Protein AF-A0A174TNK3-F1 (afdb_monomer)

Sequence (63 aa):
MRLYHVEEKEAVKMMADTDKRRMTNYSFYTDQKWGKASNYTLCLNSSQLGYDRCEKIIVECSK

Solvent-accessible surface area (backbone atoms only — not comparable to full-atom values): 4021 Å² total; per-residue (Å²): 131,77,91,77,82,64,54,71,72,56,48,55,49,51,51,52,54,50,52,51,51,51,32,54,54,43,27,73,78,64,79,43,69,61,90,44,64,91,80,46,97,75,86,83,62,48,92,82,57,35,64,74,48,51,52,50,55,52,54,73,70,49,129

Secondary structure (DSSP, 8-state):
--SS---HHHHHHHHHHHHHHHHHHHHHHHSS-TT-GGGSS----HHHH-HHHHHHHHHHH--

pLDDT: mean 93.79, std 9.24, range [49.78, 98.12]

Radius of gyration: 15.15 Å; Cα contacts (8 Å, |Δi|>4): 23; chains: 1; bounding box: 32×31×36 Å

Structure (mmCIF, N/CA/C/O backbone):
data_AF-A0A174TNK3-F1
#
_entry.id   AF-A0A174TNK3-F1
#
loop_
_atom_site.group_PDB
_atom_site.id
_atom_site.type_symbol
_atom_site.label_atom_id
_atom_site.label_alt_id
_atom_site.label_comp_id
_atom_site.label_asym_id
_atom_site.label_entity_id
_atom_site.label_seq_id
_atom_site.pdbx_PDB_ins_code
_atom_site.Cartn_x
_atom_site.Cartn_y
_atom_site.Cartn_z
_atom_site.occupancy
_atom_site.B_iso_or_equiv
_atom_site.auth_seq_id
_atom_site.auth_comp_id
_atom_site.auth_asym_id
_atom_site.auth_atom_id
_atom_site.pdbx_PDB_model_num
ATOM 1 N N . MET A 1 1 ? -2.342 -8.219 -19.135 1.00 49.78 1 MET A N 1
ATOM 2 C CA . MET A 1 1 ? -2.442 -6.918 -19.836 1.00 49.78 1 MET A CA 1
ATOM 3 C C . MET A 1 1 ? -1.417 -5.970 -19.213 1.00 49.78 1 MET A C 1
ATOM 5 O O . MET A 1 1 ? -1.413 -5.867 -17.993 1.00 49.78 1 MET A O 1
ATOM 9 N N . ARG A 1 2 ? -0.497 -5.356 -19.980 1.00 57.94 2 ARG A N 1
ATOM 10 C CA . ARG A 1 2 ? 0.443 -4.354 -19.426 1.00 57.94 2 ARG A CA 1
ATOM 11 C C . ARG A 1 2 ? -0.305 -3.026 -19.295 1.00 57.94 2 ARG A C 1
ATOM 13 O O . ARG A 1 2 ? -0.652 -2.445 -20.311 1.00 57.94 2 ARG A O 1
ATOM 20 N N . LEU A 1 3 ? -0.563 -2.573 -18.068 1.00 71.56 3 LEU A N 1
ATOM 21 C CA . LEU A 1 3 ? -1.416 -1.404 -17.799 1.00 71.56 3 LEU A CA 1
ATOM 22 C C . LEU A 1 3 ? -0.797 -0.071 -18.271 1.00 71.56 3 LEU A C 1
ATOM 24 O O . LEU A 1 3 ? -1.519 0.845 -18.638 1.00 71.56 3 LEU A O 1
ATOM 28 N N . TYR A 1 4 ? 0.538 0.022 -18.266 1.00 80.62 4 TYR A N 1
ATOM 29 C CA . TYR A 1 4 ? 1.274 1.274 -18.493 1.00 80.62 4 TYR A CA 1
ATOM 30 C C . TYR A 1 4 ? 2.187 1.262 -19.728 1.00 80.62 4 TYR A C 1
ATOM 32 O O . TYR A 1 4 ? 2.851 2.256 -19.984 1.00 80.62 4 TYR A O 1
ATOM 40 N N . HIS A 1 5 ? 2.242 0.159 -20.488 1.00 86.94 5 HIS A N 1
ATOM 41 C CA . HIS A 1 5 ? 3.091 0.018 -21.688 1.00 86.94 5 HIS A CA 1
ATOM 42 C C . HIS A 1 5 ? 4.563 0.462 -21.513 1.00 86.94 5 HIS A C 1
ATOM 44 O O . HIS A 1 5 ? 5.172 0.977 -22.444 1.00 86.94 5 HIS A O 1
ATOM 50 N N . VAL A 1 6 ? 5.143 0.244 -20.331 1.00 90.75 6 VAL A N 1
ATOM 51 C CA . VAL A 1 6 ? 6.545 0.565 -20.021 1.00 90.75 6 VAL A CA 1
ATOM 52 C C . VAL A 1 6 ? 7.416 -0.690 -19.966 1.00 90.75 6 VAL A C 1
ATOM 54 O O . VAL A 1 6 ? 6.923 -1.794 -19.707 1.00 90.75 6 VAL A O 1
ATOM 57 N N . GLU A 1 7 ? 8.715 -0.503 -20.191 1.00 93.38 7 GLU A N 1
ATOM 58 C CA . GLU A 1 7 ? 9.744 -1.518 -19.956 1.00 93.38 7 GLU A CA 1
ATOM 59 C C . GLU A 1 7 ? 9.967 -1.747 -18.455 1.00 93.38 7 GLU A C 1
ATOM 61 O O . GLU A 1 7 ? 9.693 -0.871 -17.633 1.00 93.38 7 GLU A O 1
ATOM 66 N N . GLU A 1 8 ? 10.498 -2.914 -18.087 1.00 93.12 8 GLU A N 1
ATOM 67 C CA . GLU A 1 8 ? 10.665 -3.330 -16.685 1.00 93.12 8 GLU A CA 1
ATOM 68 C C . GLU A 1 8 ? 11.437 -2.302 -15.847 1.00 93.12 8 GLU A C 1
ATOM 70 O O . GLU A 1 8 ? 11.000 -1.917 -14.763 1.00 93.12 8 GLU A O 1
ATOM 75 N N . LYS A 1 9 ? 12.551 -1.787 -16.378 1.00 95.06 9 LYS A N 1
ATOM 76 C CA . LYS A 1 9 ? 13.371 -0.775 -15.699 1.00 95.06 9 LYS A CA 1
ATOM 77 C C . LYS A 1 9 ? 12.581 0.500 -15.392 1.00 95.06 9 LYS A C 1
ATOM 79 O O . LYS A 1 9 ? 12.693 1.054 -14.298 1.00 95.06 9 LYS A O 1
ATOM 84 N N . GLU A 1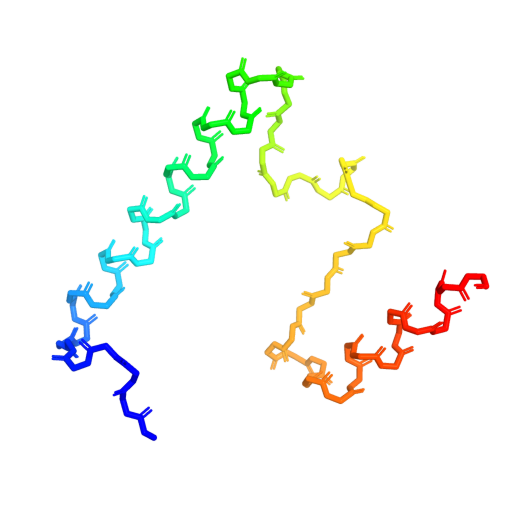 10 ? 11.776 0.953 -16.348 1.00 94.94 10 GLU A N 1
ATOM 85 C CA . GLU A 1 10 ? 10.947 2.146 -16.183 1.00 94.94 10 GLU A CA 1
ATOM 86 C C . GLU A 1 10 ? 9.771 1.877 -15.238 1.00 94.94 10 GLU A C 1
ATOM 88 O O . GLU A 1 10 ? 9.413 2.751 -14.451 1.00 94.94 10 GLU A O 1
ATOM 93 N N . ALA A 1 11 ? 9.222 0.657 -15.228 1.00 94.88 11 ALA A N 1
ATOM 94 C CA . ALA A 1 11 ? 8.202 0.248 -14.265 1.00 94.88 11 ALA A CA 1
ATOM 95 C C . ALA A 1 11 ? 8.730 0.293 -12.820 1.00 94.88 11 ALA A C 1
ATOM 97 O O . ALA A 1 11 ? 8.090 0.882 -11.950 1.00 94.88 11 ALA A O 1
ATOM 98 N N . VAL A 1 12 ? 9.922 -0.262 -12.568 1.00 95.38 12 VAL A N 1
ATOM 99 C CA . VAL A 1 12 ? 10.561 -0.235 -11.239 1.00 95.38 12 VAL A CA 1
ATOM 100 C C . VAL A 1 12 ? 10.816 1.202 -10.786 1.00 95.38 12 VAL A C 1
ATOM 102 O O . VAL A 1 12 ? 10.512 1.562 -9.647 1.00 95.38 12 VAL A O 1
ATOM 105 N N . LYS A 1 13 ? 11.322 2.051 -11.687 1.00 96.31 13 LYS A N 1
ATOM 106 C CA . LYS A 1 13 ? 11.535 3.474 -11.402 1.00 96.31 13 LYS A CA 1
ATOM 107 C C . LYS A 1 13 ? 10.220 4.190 -11.081 1.00 96.31 13 LYS A C 1
ATOM 109 O O . LYS A 1 13 ? 10.140 4.899 -10.083 1.00 96.31 13 LYS A O 1
ATOM 114 N N . MET A 1 14 ? 9.175 3.950 -11.872 1.00 95.38 14 MET A N 1
ATOM 115 C CA . MET A 1 14 ? 7.844 4.525 -11.663 1.00 95.38 14 MET A CA 1
ATOM 116 C C . MET A 1 14 ? 7.253 4.141 -10.299 1.00 95.38 14 MET A C 1
ATOM 118 O O . MET A 1 14 ? 6.647 4.988 -9.635 1.00 95.38 14 MET A O 1
ATOM 122 N N . MET A 1 15 ? 7.436 2.890 -9.863 1.00 95.69 15 MET A N 1
ATOM 123 C CA . MET A 1 15 ? 7.014 2.435 -8.534 1.00 95.69 15 MET A CA 1
ATOM 124 C C . MET A 1 15 ? 7.754 3.200 -7.429 1.00 95.69 15 MET A C 1
ATOM 126 O O . MET A 1 15 ? 7.110 3.784 -6.557 1.00 95.69 15 MET A O 1
ATOM 130 N N . ALA A 1 16 ? 9.087 3.279 -7.511 1.00 97.00 16 ALA A N 1
ATOM 131 C CA . ALA A 1 16 ? 9.908 3.986 -6.528 1.00 97.00 16 ALA A CA 1
ATOM 132 C C . ALA A 1 16 ? 9.573 5.488 -6.443 1.00 97.00 16 ALA A C 1
ATOM 134 O O . ALA A 1 16 ? 9.432 6.036 -5.346 1.00 97.00 16 ALA A O 1
ATOM 135 N N . ASP A 1 17 ? 9.388 6.151 -7.587 1.00 97.38 17 ASP A N 1
ATOM 136 C CA . ASP A 1 17 ? 9.019 7.569 -7.652 1.00 97.38 17 ASP A CA 1
ATOM 137 C C . ASP A 1 17 ? 7.619 7.815 -7.061 1.00 97.38 17 ASP A C 1
ATOM 139 O O . ASP A 1 17 ? 7.393 8.791 -6.335 1.00 97.38 17 ASP A O 1
ATOM 143 N N . THR A 1 18 ? 6.676 6.902 -7.316 1.00 96.50 18 THR A N 1
ATOM 144 C CA . THR A 1 18 ? 5.318 6.969 -6.760 1.00 96.50 18 THR A CA 1
ATOM 145 C C . THR A 1 18 ? 5.323 6.822 -5.241 1.00 96.50 18 THR A C 1
ATOM 147 O O . THR A 1 18 ? 4.681 7.622 -4.552 1.00 96.50 18 THR A O 1
ATOM 150 N N . ASP A 1 19 ? 6.062 5.848 -4.711 1.00 97.81 19 ASP A N 1
ATOM 151 C CA . ASP A 1 19 ? 6.165 5.619 -3.269 1.00 97.81 19 ASP A CA 1
ATOM 152 C C . ASP A 1 19 ? 6.870 6.783 -2.565 1.00 97.81 19 ASP A C 1
ATOM 154 O O . ASP A 1 19 ? 6.399 7.253 -1.525 1.00 97.81 19 ASP A O 1
ATOM 158 N N . LYS A 1 20 ? 7.920 7.349 -3.176 1.00 97.88 20 LYS A N 1
ATOM 159 C CA . LYS A 1 20 ? 8.585 8.558 -2.668 1.00 97.88 20 LYS A CA 1
ATOM 160 C C . LYS A 1 20 ? 7.615 9.735 -2.569 1.00 97.88 20 LYS A C 1
ATOM 162 O O . LYS A 1 20 ? 7.559 10.394 -1.532 1.00 97.88 20 LYS A O 1
ATOM 167 N N . ARG A 1 21 ? 6.815 9.980 -3.612 1.00 98.12 21 ARG A N 1
ATOM 168 C CA . ARG A 1 21 ? 5.819 11.063 -3.616 1.00 98.12 21 ARG A CA 1
ATOM 169 C C . ARG A 1 21 ? 4.759 10.871 -2.5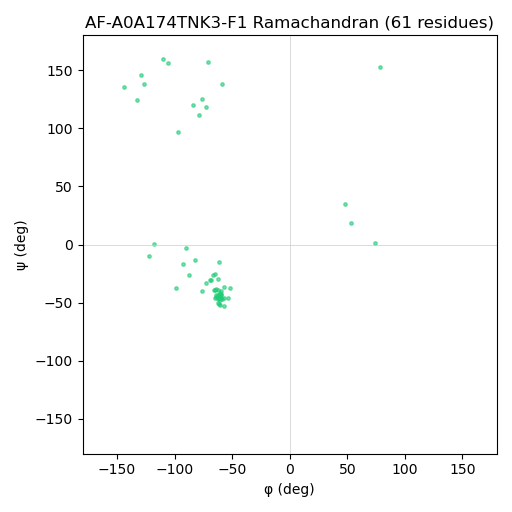28 1.00 98.12 21 ARG A C 1
ATOM 171 O O . ARG A 1 21 ? 4.423 11.831 -1.838 1.00 98.12 21 ARG A O 1
ATOM 178 N N . ARG A 1 22 ? 4.250 9.645 -2.350 1.00 97.94 22 ARG A N 1
ATOM 179 C CA . ARG A 1 22 ? 3.280 9.313 -1.288 1.00 97.94 22 ARG A CA 1
ATOM 180 C C . ARG A 1 22 ? 3.864 9.550 0.099 1.00 97.94 22 ARG A C 1
ATOM 182 O O . ARG A 1 22 ? 3.202 10.170 0.929 1.00 97.94 22 ARG A O 1
ATOM 189 N N . MET A 1 23 ? 5.101 9.108 0.319 1.00 97.75 23 MET A N 1
ATOM 190 C CA . MET A 1 23 ? 5.810 9.302 1.578 1.00 97.75 23 MET A CA 1
ATOM 191 C C . MET A 1 23 ? 5.981 10.785 1.906 1.00 97.75 23 MET A C 1
ATOM 193 O O . MET A 1 23 ? 5.580 11.204 2.987 1.00 97.75 23 MET A O 1
ATOM 197 N N . THR A 1 24 ? 6.511 11.587 0.976 1.00 98.06 24 THR A N 1
ATOM 198 C CA . THR A 1 24 ? 6.708 13.029 1.191 1.00 98.06 24 THR A CA 1
ATOM 199 C C . THR A 1 24 ? 5.392 13.743 1.486 1.00 98.06 24 THR A C 1
ATOM 201 O O . THR A 1 24 ? 5.327 14.501 2.447 1.00 98.06 24 THR A O 1
ATOM 204 N N . ASN A 1 25 ? 4.336 13.472 0.713 1.00 98.06 25 ASN A N 1
ATOM 205 C CA . ASN A 1 25 ? 3.027 14.086 0.930 1.00 98.06 25 ASN A CA 1
ATOM 206 C C . ASN A 1 25 ? 2.446 13.722 2.303 1.00 98.06 25 ASN A C 1
ATOM 208 O O . ASN A 1 25 ? 2.048 14.598 3.061 1.00 98.06 25 ASN A O 1
ATOM 212 N N . TYR A 1 26 ? 2.408 12.429 2.636 1.00 98.00 26 TYR A N 1
ATOM 213 C CA . TYR A 1 26 ? 1.854 11.966 3.908 1.00 98.00 26 TYR A CA 1
ATOM 214 C C . TYR A 1 26 ? 2.622 12.556 5.093 1.00 98.00 26 TYR A C 1
ATOM 216 O O . TYR A 1 26 ? 2.005 13.117 5.994 1.00 98.00 26 TYR A O 1
ATOM 224 N N . SER A 1 27 ? 3.956 12.499 5.069 1.00 97.56 27 SER A N 1
ATOM 225 C CA . SER A 1 27 ? 4.781 13.050 6.145 1.00 97.56 27 SER A CA 1
ATOM 226 C C . SER A 1 27 ? 4.651 14.564 6.275 1.00 97.56 27 SER A C 1
ATOM 228 O O . SER A 1 27 ? 4.577 15.040 7.398 1.00 97.56 27 SER A O 1
ATOM 230 N N . PHE A 1 28 ? 4.542 15.307 5.170 1.00 98.00 28 PHE A N 1
ATOM 231 C CA . PHE A 1 28 ? 4.356 16.761 5.212 1.00 98.00 28 PHE A CA 1
ATOM 232 C C . PHE A 1 28 ? 3.053 17.180 5.909 1.00 98.00 28 PHE A C 1
ATOM 234 O O . PHE A 1 28 ? 3.043 18.158 6.645 1.00 98.00 28 PHE A O 1
ATOM 241 N N . TYR A 1 29 ? 1.955 16.450 5.687 1.00 98.12 29 TYR A N 1
ATOM 242 C CA . TYR A 1 29 ? 0.643 16.833 6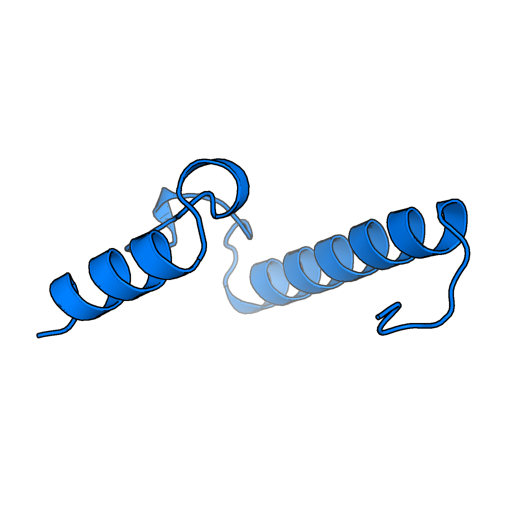.224 1.00 98.12 29 TYR A CA 1
ATOM 243 C C . TYR A 1 29 ? 0.294 16.210 7.578 1.00 98.12 29 TYR A C 1
ATOM 245 O O . TYR A 1 29 ? -0.653 16.656 8.219 1.00 98.12 29 TYR A O 1
ATOM 253 N N . THR A 1 30 ? 0.991 15.155 7.995 1.00 97.12 30 THR A N 1
ATOM 254 C CA . THR A 1 30 ? 0.622 14.389 9.199 1.00 97.12 30 THR A CA 1
ATOM 255 C C . THR A 1 30 ? 1.729 14.318 10.240 1.00 97.12 30 THR A C 1
ATOM 257 O O . THR A 1 30 ? 1.487 13.793 11.323 1.00 97.12 30 THR A O 1
ATOM 260 N N . ASP A 1 31 ? 2.949 14.749 9.897 1.00 96.94 31 ASP A N 1
ATOM 261 C CA . ASP A 1 31 ? 4.176 14.501 10.666 1.00 96.94 31 ASP A CA 1
ATOM 262 C C . ASP A 1 31 ? 4.421 13.009 10.978 1.00 96.94 31 ASP A C 1
ATOM 264 O O . ASP A 1 31 ? 5.202 12.640 11.857 1.00 96.94 31 ASP A O 1
ATOM 268 N N . GLN A 1 32 ? 3.771 12.104 10.238 1.00 97.31 32 GLN A N 1
ATOM 269 C CA . GLN A 1 32 ? 3.889 10.663 10.413 1.00 97.31 32 GLN A CA 1
ATOM 270 C C . GLN A 1 32 ? 4.632 9.994 9.252 1.00 97.31 32 GLN A C 1
ATOM 272 O O . GLN A 1 32 ? 4.722 10.489 8.128 1.00 97.31 32 GLN A O 1
ATOM 277 N N . LYS A 1 33 ? 5.150 8.790 9.511 1.00 96.94 33 LYS A N 1
ATOM 278 C CA . LYS A 1 33 ? 5.830 7.969 8.504 1.00 96.94 33 LYS A CA 1
ATOM 279 C C . LYS A 1 33 ? 4.827 7.163 7.671 1.00 96.94 33 LYS A C 1
ATOM 281 O O . LYS A 1 33 ? 4.118 6.314 8.212 1.00 96.94 33 LYS A O 1
ATOM 286 N N . TRP A 1 34 ? 4.809 7.381 6.358 1.00 97.44 34 TRP A N 1
ATOM 287 C CA . TRP A 1 34 ? 4.017 6.568 5.428 1.00 97.44 34 TRP A CA 1
ATOM 288 C C . TRP A 1 34 ? 4.427 5.088 5.497 1.00 97.44 34 TRP A C 1
ATOM 290 O O . TRP A 1 34 ? 5.613 4.775 5.613 1.00 97.44 34 TRP A O 1
ATOM 300 N N . GLY A 1 35 ? 3.450 4.179 5.473 1.00 95.44 35 GLY A N 1
ATOM 301 C CA . GLY A 1 35 ? 3.691 2.731 5.533 1.00 95.44 35 GLY A CA 1
ATOM 302 C C . GLY A 1 35 ? 4.093 2.178 6.910 1.00 95.44 35 GLY A C 1
ATOM 303 O O . GLY A 1 35 ? 4.324 0.979 7.039 1.00 95.44 35 GLY A O 1
ATOM 304 N N . LYS A 1 36 ? 4.169 3.002 7.967 1.00 96.88 36 LYS A N 1
ATOM 305 C CA . LYS A 1 36 ? 4.379 2.498 9.335 1.00 96.88 36 LYS A CA 1
ATOM 306 C C . LYS A 1 36 ? 3.095 1.829 9.831 1.00 96.88 36 LYS A C 1
ATOM 308 O O . LYS A 1 36 ? 2.087 2.507 9.989 1.00 96.88 36 LYS A O 1
ATOM 313 N N . ALA A 1 37 ? 3.151 0.531 10.134 1.00 96.81 37 ALA A N 1
ATOM 314 C CA . ALA A 1 37 ? 1.979 -0.269 10.509 1.00 96.81 37 ALA A CA 1
ATOM 315 C C . A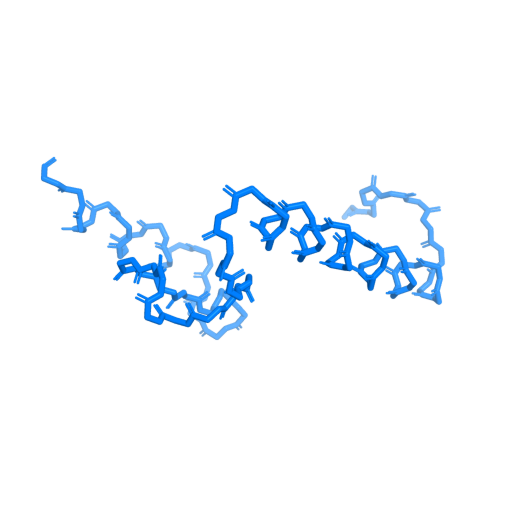LA A 1 37 ? 1.140 0.343 11.646 1.00 96.81 37 ALA A C 1
ATOM 317 O O . ALA A 1 37 ? -0.078 0.330 11.570 1.00 96.81 37 ALA A O 1
ATOM 318 N N . SER A 1 38 ? 1.776 0.962 12.648 1.00 96.88 38 SER A N 1
ATOM 319 C CA . SER A 1 38 ? 1.073 1.620 13.764 1.00 96.88 38 SER A CA 1
ATOM 320 C C . SER A 1 38 ? 0.165 2.786 13.354 1.00 96.88 38 SER A C 1
ATOM 322 O O . SER A 1 38 ? -0.618 3.248 14.173 1.00 96.88 38 SER A O 1
ATOM 324 N N . ASN A 1 39 ? 0.310 3.307 12.135 1.00 97.06 39 ASN A N 1
ATOM 325 C CA . ASN A 1 39 ? -0.485 4.425 11.627 1.00 97.06 39 ASN A CA 1
ATOM 326 C C . ASN A 1 39 ? -1.759 3.954 10.909 1.00 97.06 39 ASN A C 1
ATOM 328 O O . ASN A 1 39 ? -2.550 4.781 10.466 1.00 97.06 39 ASN A O 1
ATOM 332 N N . TYR A 1 40 ? -1.955 2.640 10.773 1.00 95.38 40 TYR A N 1
ATOM 333 C CA . TYR A 1 40 ? -3.090 2.045 10.080 1.00 95.38 40 TYR A CA 1
ATOM 334 C C . TYR A 1 40 ? -3.743 0.993 10.971 1.00 95.38 40 TYR A C 1
ATOM 336 O O . TYR A 1 40 ? -3.073 0.269 11.700 1.00 95.38 40 TYR A O 1
ATOM 344 N N . THR A 1 41 ? -5.062 0.863 10.875 1.00 95.31 41 THR A N 1
ATOM 345 C CA . THR A 1 41 ? -5.795 -0.203 11.571 1.00 95.31 41 THR A CA 1
ATOM 346 C C . THR A 1 41 ? -5.492 -1.581 10.978 1.00 95.31 41 THR A C 1
ATOM 348 O O . THR A 1 41 ? -5.502 -2.575 11.697 1.00 95.31 41 THR A O 1
ATOM 351 N N . LEU A 1 42 ? -5.205 -1.647 9.673 1.00 95.31 42 LEU A N 1
ATOM 352 C CA . LEU A 1 42 ? -4.969 -2.894 8.952 1.00 95.31 42 LEU A CA 1
ATOM 353 C C . LEU A 1 42 ? -3.886 -2.709 7.878 1.00 95.31 42 LEU A C 1
ATOM 355 O O . LEU A 1 42 ? -3.895 -1.729 7.136 1.00 95.31 42 LEU A O 1
ATOM 359 N N . CYS A 1 43 ? -2.959 -3.664 7.782 1.00 96.69 43 CYS A N 1
ATOM 360 C CA . CYS A 1 43 ? -1.935 -3.747 6.737 1.00 96.69 43 CYS A CA 1
ATOM 361 C C . CYS A 1 43 ? -1.900 -5.180 6.197 1.00 96.69 43 CYS A C 1
ATOM 363 O O . CYS A 1 43 ? -1.714 -6.118 6.970 1.00 96.69 43 CYS A O 1
ATOM 365 N N . LEU A 1 44 ? -2.071 -5.359 4.885 1.00 97.12 44 LEU A N 1
ATOM 366 C CA . LEU A 1 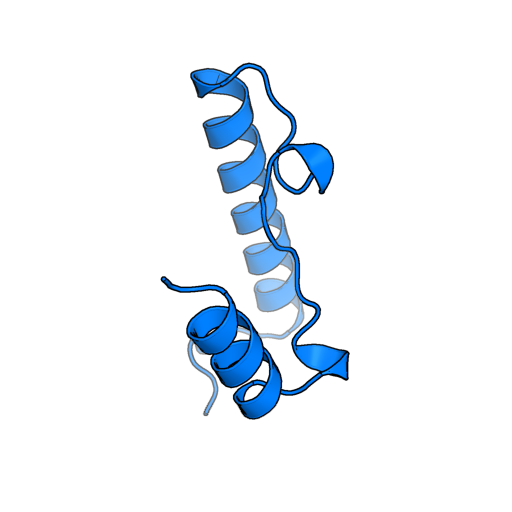44 ? -2.191 -6.677 4.254 1.00 97.12 44 LEU A CA 1
ATOM 367 C C . LEU A 1 44 ? -1.183 -6.842 3.117 1.00 97.12 44 LEU A C 1
ATOM 369 O O . LEU A 1 44 ? -1.017 -5.943 2.295 1.00 97.12 44 LEU A O 1
ATOM 373 N N . ASN A 1 45 ? -0.556 -8.018 3.037 1.00 97.31 45 ASN A N 1
ATOM 374 C CA . ASN A 1 45 ? 0.301 -8.392 1.915 1.00 97.31 45 ASN A CA 1
ATOM 375 C C . ASN A 1 45 ? -0.479 -9.238 0.897 1.00 97.31 45 ASN A C 1
ATOM 377 O O . ASN A 1 45 ? -0.588 -10.459 1.036 1.00 97.31 45 ASN A O 1
ATOM 381 N N . SER A 1 46 ? -0.994 -8.593 -0.149 1.00 97.06 46 SER A N 1
ATOM 382 C CA . SER A 1 46 ? -1.780 -9.259 -1.194 1.00 97.06 46 SER A CA 1
ATOM 383 C C . SER A 1 46 ? -0.987 -10.28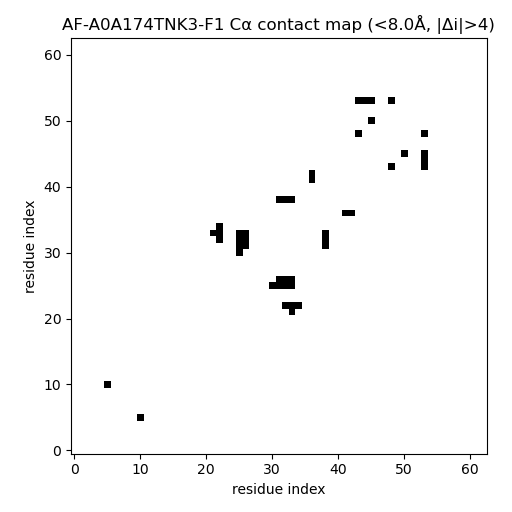3 -2.010 1.00 97.06 46 SER A C 1
ATOM 385 O O . SER A 1 46 ? -1.582 -11.240 -2.493 1.00 97.06 46 SER A O 1
ATOM 387 N N . SER A 1 47 ? 0.342 -10.152 -2.116 1.00 96.81 47 SER A N 1
ATOM 388 C CA . SER A 1 47 ? 1.180 -11.143 -2.816 1.00 96.81 47 SER A CA 1
ATOM 389 C C . SER A 1 47 ? 1.219 -12.507 -2.117 1.00 96.81 47 SER A C 1
ATOM 391 O O . SER A 1 47 ? 1.414 -13.524 -2.774 1.00 96.81 47 SER A O 1
ATOM 393 N N . GLN A 1 48 ? 1.011 -12.535 -0.796 1.00 97.94 48 GLN A N 1
ATOM 394 C C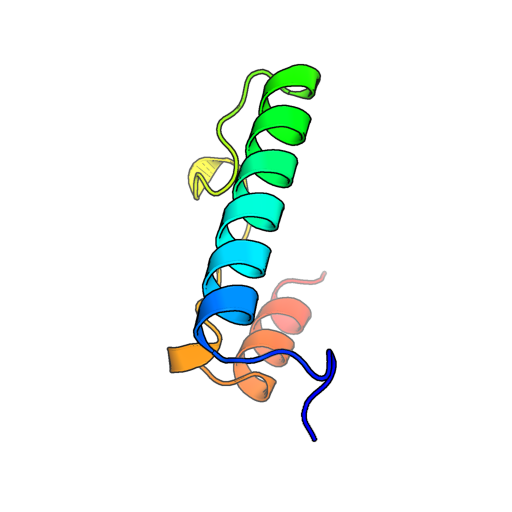A . GLN A 1 48 ? 0.986 -13.766 -0.001 1.00 97.94 48 GLN A CA 1
ATOM 395 C C . GLN A 1 48 ? -0.438 -14.248 0.271 1.00 97.94 48 GLN A C 1
ATOM 397 O O . GLN A 1 48 ? -0.690 -15.449 0.305 1.00 97.94 48 GLN A O 1
ATOM 402 N N . LEU A 1 49 ? -1.366 -13.317 0.499 1.00 97.12 49 LEU A N 1
ATOM 403 C CA . LEU A 1 49 ? -2.738 -13.639 0.888 1.00 97.12 49 LEU A CA 1
ATOM 404 C C . LEU A 1 49 ? -3.663 -13.866 -0.314 1.00 97.12 49 LEU A C 1
ATOM 406 O O . LEU A 1 49 ? -4.648 -14.589 -0.182 1.00 97.12 49 LEU A O 1
ATOM 410 N N . GLY A 1 50 ? -3.352 -13.268 -1.466 1.00 97.81 50 GLY A N 1
ATOM 411 C CA . GLY A 1 50 ? -4.257 -13.169 -2.607 1.00 97.81 50 GLY A CA 1
ATOM 412 C C . GLY A 1 50 ? -5.303 -12.062 -2.430 1.00 97.81 50 GLY A C 1
ATOM 413 O O . GLY A 1 50 ? -5.678 -11.704 -1.310 1.00 97.81 50 GLY A O 1
ATOM 414 N N . TYR A 1 51 ? -5.781 -11.513 -3.550 1.00 97.25 51 TYR A N 1
ATOM 415 C CA . TYR A 1 51 ? -6.751 -10.413 -3.546 1.00 97.25 51 TYR A CA 1
ATOM 416 C C . TYR A 1 51 ? -8.077 -10.807 -2.882 1.00 97.25 51 TYR A C 1
ATOM 418 O O . TYR A 1 51 ? -8.526 -10.088 -1.992 1.00 97.25 51 TYR A O 1
ATOM 426 N N . ASP A 1 52 ? -8.623 -11.983 -3.205 1.00 97.75 52 ASP A N 1
ATOM 427 C CA . ASP A 1 52 ? -9.888 -12.488 -2.647 1.00 97.75 52 ASP A CA 1
ATOM 428 C C . ASP A 1 52 ? -9.860 -12.580 -1.115 1.00 97.75 52 ASP A C 1
ATOM 430 O O . ASP A 1 52 ? -10.851 -12.328 -0.430 1.00 97.75 52 ASP A O 1
ATOM 434 N N . ARG A 1 53 ? -8.709 -12.956 -0.541 1.00 97.44 53 ARG A N 1
ATOM 435 C CA . ARG A 1 53 ? -8.561 -13.042 0.914 1.00 97.44 53 ARG A CA 1
ATOM 436 C C . ARG A 1 53 ? -8.413 -11.664 1.540 1.00 97.44 53 ARG A C 1
ATOM 438 O O . ARG A 1 53 ? -8.977 -11.431 2.604 1.00 97.44 53 ARG A O 1
ATOM 445 N N . CYS A 1 54 ? -7.664 -10.762 0.906 1.00 97.81 54 CYS A N 1
ATOM 446 C CA . CYS A 1 54 ? -7.556 -9.385 1.377 1.00 97.81 54 CYS A CA 1
ATOM 447 C C . CYS A 1 54 ? -8.92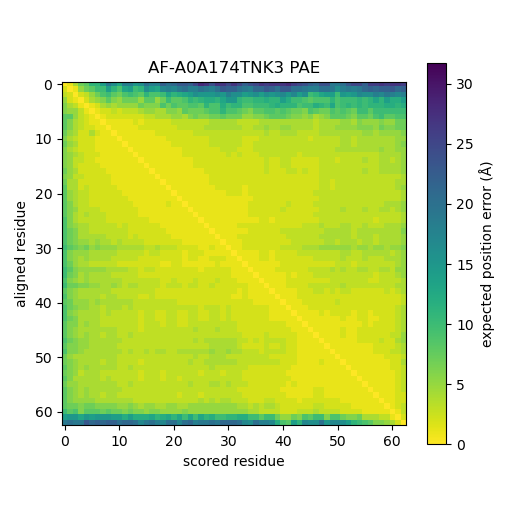3 -8.692 1.406 1.00 97.81 54 CYS A C 1
ATOM 449 O O . CYS A 1 54 ? -9.231 -8.038 2.397 1.00 97.81 54 CYS A O 1
ATOM 451 N N . GLU A 1 55 ? -9.745 -8.878 0.369 1.00 97.19 55 GLU A N 1
ATOM 452 C CA . GLU A 1 55 ? -11.117 -8.363 0.312 1.00 97.19 55 GLU A CA 1
ATOM 453 C C . GLU A 1 55 ? -11.950 -8.863 1.498 1.00 97.19 55 GLU A C 1
ATOM 455 O O . GLU A 1 55 ? -12.492 -8.053 2.248 1.00 97.19 55 GLU A O 1
ATOM 460 N N . LYS A 1 56 ? -11.987 -10.183 1.725 1.00 97.25 56 LYS A N 1
ATOM 461 C CA . LYS A 1 56 ? -12.745 -10.785 2.835 1.00 97.25 56 LYS A CA 1
ATOM 462 C C . LYS A 1 56 ? -12.326 -10.237 4.196 1.00 97.25 56 LYS A C 1
ATOM 464 O O . LYS A 1 56 ? -13.190 -9.843 4.968 1.00 97.25 56 LYS A O 1
ATOM 469 N N . ILE A 1 57 ? -11.019 -10.145 4.464 1.00 97.12 57 ILE A N 1
ATOM 470 C CA . ILE A 1 57 ? -10.509 -9.601 5.735 1.00 97.12 57 ILE A CA 1
ATOM 471 C C . ILE A 1 57 ? -10.970 -8.149 5.927 1.00 97.12 57 ILE A C 1
ATOM 473 O O . ILE A 1 57 ? -11.360 -7.770 7.029 1.00 97.12 57 ILE A O 1
ATOM 477 N N . ILE A 1 58 ? -10.932 -7.330 4.869 1.00 96.56 58 ILE A N 1
ATOM 478 C CA . ILE A 1 58 ? -11.376 -5.932 4.938 1.00 96.56 58 ILE A CA 1
ATOM 479 C C . ILE A 1 58 ? -12.877 -5.857 5.242 1.00 96.56 58 ILE A C 1
ATOM 481 O O . ILE A 1 58 ? -13.269 -5.083 6.113 1.00 96.56 58 ILE A O 1
ATOM 485 N N . VAL A 1 59 ? -13.702 -6.665 4.565 1.00 96.56 59 VAL A N 1
ATOM 486 C CA . VAL A 1 59 ? -15.159 -6.703 4.777 1.00 96.56 59 VAL A CA 1
ATOM 487 C C . VAL A 1 59 ? -15.505 -7.180 6.187 1.00 96.56 59 VAL A C 1
ATOM 489 O O . VAL A 1 59 ? -16.322 -6.550 6.844 1.00 96.56 59 VAL A O 1
ATOM 492 N N . GLU A 1 60 ? -14.847 -8.226 6.689 1.00 96.31 60 GLU A N 1
ATOM 493 C CA . GLU A 1 60 ? -15.041 -8.726 8.060 1.00 96.31 60 GLU A CA 1
ATOM 494 C C . GLU A 1 60 ? -14.660 -7.691 9.131 1.00 96.31 60 GLU A C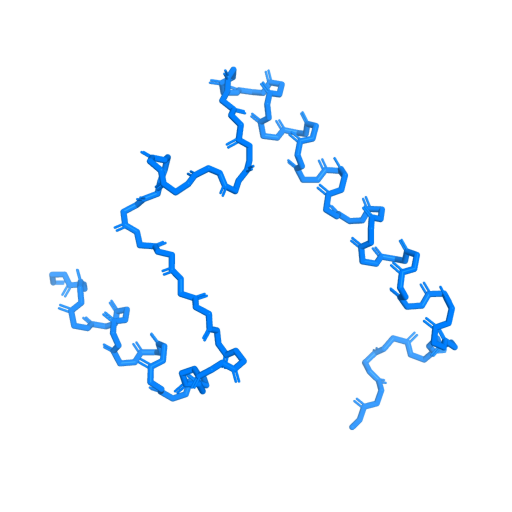 1
ATOM 496 O O . GLU A 1 60 ? -15.222 -7.689 10.224 1.00 96.31 60 GLU A O 1
ATOM 501 N N . CYS A 1 61 ? -13.707 -6.804 8.830 1.00 94.38 61 CYS A N 1
ATOM 502 C CA . CYS A 1 61 ? -13.326 -5.703 9.715 1.00 94.38 61 CYS A CA 1
ATOM 503 C C . CYS A 1 61 ? -14.255 -4.480 9.600 1.00 94.38 61 CYS A C 1
ATOM 505 O O . CYS A 1 61 ? -14.173 -3.581 10.444 1.00 94.38 61 CYS A O 1
ATOM 507 N N . SER A 1 62 ? -15.111 -4.413 8.573 1.00 85.12 62 SER A N 1
ATOM 508 C CA . SER A 1 62 ? -16.142 -3.384 8.458 1.00 85.12 62 SER A CA 1
ATOM 509 C C . SER A 1 62 ? -17.285 -3.729 9.406 1.00 85.12 62 SER A C 1
ATOM 511 O O . SER A 1 62 ? -17.833 -4.825 9.349 1.00 85.12 62 SER A O 1
ATOM 513 N N . LYS A 1 63 ? -17.634 -2.790 10.287 1.00 65.38 63 LYS A N 1
ATOM 514 C CA . LYS A 1 63 ? -18.869 -2.891 11.075 1.00 65.38 63 LYS A CA 1
ATOM 515 C C . LYS A 1 63 ? -20.096 -2.904 10.172 1.00 65.38 63 LYS A C 1
ATOM 517 O O . LYS A 1 63 ? -20.040 -2.225 9.119 1.00 65.38 63 LYS A O 1
#

Foldseek 3Di:
DPPPPDDPVVVVVVVVVVVVVVQVVCCVVPVDGPPDPVVDPDDDDCVVQPPVRVVVVVVVPPD

Nearest PDB structures (foldseek):
  6zzy-assembly1_9  TM=5.318E-01  e=6.727E+00  Chlorella ohadii

Organism: NCBI:txid1150298

InterPro domains:
  IPR027417 P-loop containing nucleoside triphosphate hydrolase [G3DSA:3.40.50.300] (1-63)

Mean predicted aligned error: 3.98 Å